Protein AF-A0AB37XNH1-F1 (afdb_monomer)

Solvent-accessible surface area (backbone atoms only — not comparable to full-atom values): 4909 Å² total; per-residue (Å²): 110,86,68,61,80,24,54,49,66,53,71,81,40,80,54,96,92,35,86,41,66,56,78,44,63,62,56,100,77,59,55,48,60,54,51,51,38,32,46,73,27,47,66,41,84,94,74,70,45,76,45,78,43,95,63,44,39,50,65,64,49,51,54,56,52,49,51,54,53,49,55,53,49,52,55,53,57,61,72,74,108

Radius of gyration: 17.19 Å; Cα contacts (8 Å, |Δi|>4): 70; chains: 1; bounding box: 43×30×45 Å

Foldseek 3Di:
DVQVVQKDKDDQDQDPNDGDIDIDRDDPVPCVVVVVCQAPFDQDPPPRDTDHHPCYNVVVVVVVVVVVVVVVVVVVVVVVD

pLDDT: mean 89.42, std 4.86, range [62.75, 95.38]

Secondary structure (DSSP, 8-state):
-TTGGGEEEPPPEEETTEEE--EEE--TT-THHHHHHHHH-EEPTTT-PEE--TTTTHHHHHHHHHHHHHHHHHHHHHTT-

Nearest PDB structures (foldseek):
  3zqp-assembly1_C  TM=2.792E-01  e=7.044E+00  Bacillus phage SF6
  4z4k-assembly1_B  TM=2.379E-01  e=9.918E+00  Aequorea victoria

Structure (mmCIF, N/CA/C/O backbone):
data_AF-A0AB37XNH1-F1
#
_entry.id   AF-A0AB37XNH1-F1
#
loop_
_atom_site.group_PDB
_atom_site.id
_atom_site.type_symbol
_atom_site.label_atom_id
_atom_site.label_alt_id
_atom_site.label_comp_id
_atom_site.label_asym_id
_atom_site.label_entity_id
_atom_site.label_seq_id
_atom_site.pdbx_PDB_ins_code
_atom_site.Cartn_x
_atom_site.Cartn_y
_atom_site.Cartn_z
_atom_site.occupancy
_atom_site.B_iso_or_equiv
_atom_site.auth_seq_id
_atom_site.auth_comp_id
_atom_site.auth_asym_id
_atom_site.auth_atom_id
_atom_site.pdbx_PDB_model_num
ATOM 1 N N . GLY A 1 1 ? -7.473 -7.735 -9.466 1.00 62.75 1 GLY A N 1
ATOM 2 C CA . GLY A 1 1 ? -6.282 -7.571 -10.334 1.00 62.75 1 GLY A CA 1
ATOM 3 C C . GLY A 1 1 ? -5.135 -8.404 -9.792 1.00 62.75 1 GLY A C 1
ATOM 4 O O . GLY A 1 1 ? -5.107 -8.617 -8.595 1.00 62.75 1 GLY A O 1
ATOM 5 N N . ALA A 1 2 ? -4.199 -8.875 -10.619 1.00 74.75 2 ALA A N 1
ATOM 6 C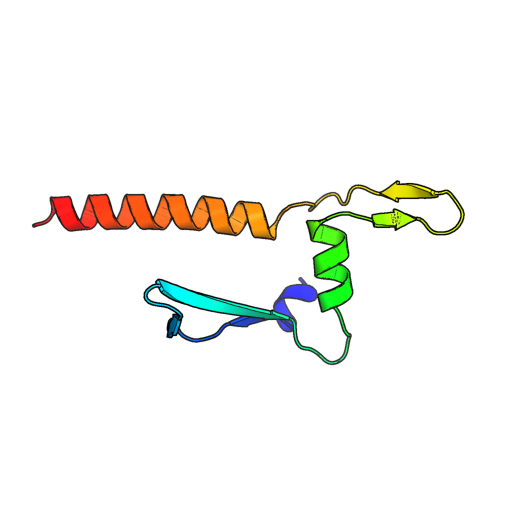 CA . ALA A 1 2 ? -3.235 -9.926 -10.246 1.00 74.75 2 ALA A CA 1
ATOM 7 C C . ALA A 1 2 ? -2.390 -9.674 -8.974 1.00 74.75 2 ALA A C 1
ATOM 9 O O . ALA A 1 2 ? -1.985 -10.636 -8.333 1.00 74.75 2 ALA A O 1
ATOM 10 N N . LEU A 1 3 ? -2.151 -8.410 -8.597 1.00 78.50 3 LEU A N 1
ATOM 11 C CA . LEU A 1 3 ? -1.435 -8.043 -7.367 1.00 78.50 3 LEU A CA 1
ATOM 12 C C . LEU A 1 3 ? -2.233 -8.335 -6.092 1.00 78.50 3 LEU A C 1
ATOM 14 O O . LEU A 1 3 ? -1.631 -8.655 -5.077 1.00 7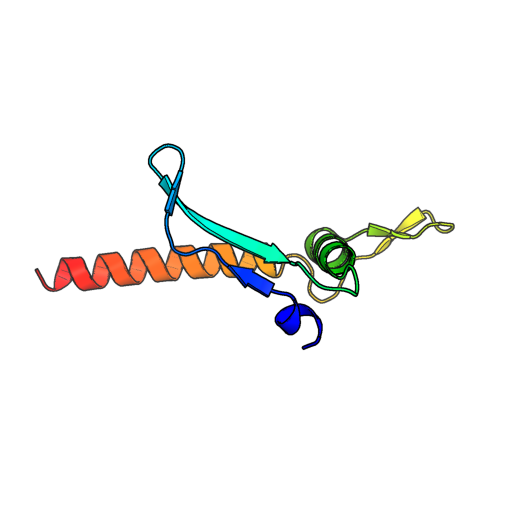8.50 3 LEU A O 1
ATOM 18 N N . ILE A 1 4 ? -3.568 -8.245 -6.139 1.00 82.75 4 ILE A N 1
ATOM 19 C CA . ILE A 1 4 ? -4.421 -8.421 -4.951 1.00 82.75 4 ILE A CA 1
ATOM 20 C C . ILE A 1 4 ? -4.381 -9.858 -4.427 1.00 82.75 4 ILE A C 1
ATOM 22 O O . ILE A 1 4 ? -4.546 -10.081 -3.237 1.00 82.75 4 ILE A O 1
ATOM 26 N N . ASN A 1 5 ? -4.094 -10.820 -5.308 1.00 86.00 5 ASN A N 1
ATOM 27 C CA . ASN A 1 5 ? -4.043 -12.241 -4.975 1.00 86.00 5 ASN A CA 1
ATOM 28 C C . ASN A 1 5 ? -2.792 -12.619 -4.163 1.00 86.00 5 ASN A C 1
ATOM 30 O O . ASN A 1 5 ? -2.707 -13.739 -3.678 1.00 86.00 5 ASN A O 1
ATOM 34 N N . GLU A 1 6 ? -1.811 -11.718 -4.054 1.00 87.81 6 GLU A N 1
ATOM 35 C CA . GLU A 1 6 ? -0.582 -11.916 -3.271 1.00 87.81 6 GLU A CA 1
ATOM 36 C C . GLU A 1 6 ? -0.524 -10.983 -2.056 1.00 87.81 6 GLU A C 1
ATOM 38 O O . GLU A 1 6 ? 0.503 -10.916 -1.385 1.00 87.81 6 GLU A O 1
ATOM 43 N N . VAL A 1 7 ? -1.607 -10.246 -1.780 1.00 90.06 7 VAL A N 1
ATOM 44 C CA . VAL A 1 7 ? -1.712 -9.375 -0.607 1.00 90.06 7 VAL A CA 1
ATOM 45 C C . VAL A 1 7 ? -2.232 -10.176 0.571 1.00 90.06 7 VAL A C 1
ATOM 47 O O . VAL A 1 7 ? -3.301 -10.781 0.500 1.00 90.06 7 VAL A O 1
ATOM 50 N N . SER A 1 8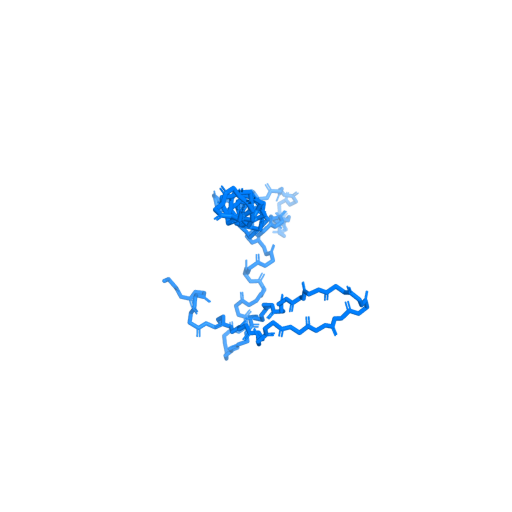 ? -1.527 -10.092 1.688 1.00 90.31 8 SER A N 1
ATOM 51 C CA . SER A 1 8 ? -2.051 -10.456 3.000 1.00 90.31 8 SER A CA 1
ATOM 52 C C . SER A 1 8 ? -1.810 -9.318 3.988 1.00 90.31 8 SER A C 1
ATOM 54 O O . SER A 1 8 ? -0.999 -8.423 3.752 1.00 90.31 8 SER A O 1
ATOM 56 N N . PHE A 1 9 ? -2.548 -9.312 5.093 1.00 91.06 9 PHE A N 1
ATOM 57 C CA . PHE A 1 9 ? -2.381 -8.323 6.150 1.00 91.06 9 PHE A CA 1
ATOM 58 C C . PHE A 1 9 ? -2.458 -8.990 7.519 1.00 91.06 9 PHE A C 1
ATOM 60 O O . PHE A 1 9 ? -3.163 -9.987 7.698 1.00 91.06 9 PHE A O 1
ATOM 67 N N . SER A 1 10 ? -1.710 -8.452 8.480 1.00 92.50 10 SER A N 1
ATOM 68 C CA . SER A 1 10 ? -1.770 -8.900 9.867 1.00 92.50 10 SER A CA 1
ATOM 69 C C . SER A 1 10 ? -3.120 -8.539 10.488 1.00 92.50 10 SER A C 1
ATOM 71 O O . SER A 1 10 ? -3.825 -7.629 10.039 1.00 92.50 10 SER A O 1
ATOM 73 N N . LYS A 1 11 ? -3.467 -9.197 11.595 1.00 93.44 11 LYS A N 1
ATOM 74 C CA . LYS A 1 11 ? -4.464 -8.611 12.495 1.00 93.44 11 LYS A CA 1
ATOM 75 C C . LYS A 1 11 ? -3.909 -7.285 13.042 1.00 93.44 11 LYS A C 1
ATOM 77 O O . LYS A 1 11 ? -2.691 -7.095 13.057 1.00 93.44 11 LYS A O 1
ATOM 82 N N . PRO A 1 12 ? -4.768 -6.355 13.488 1.00 91.56 12 PRO A N 1
ATOM 83 C CA . PRO A 1 12 ? -4.278 -5.161 14.152 1.00 91.56 12 PRO A CA 1
ATOM 84 C C . PRO A 1 12 ? -3.529 -5.551 15.434 1.00 91.56 12 PRO A C 1
ATOM 86 O O . PRO A 1 12 ? -4.049 -6.295 16.271 1.00 91.56 12 PRO A O 1
ATOM 89 N N . GLU A 1 13 ? -2.320 -5.028 15.588 1.00 94.81 13 GLU A N 1
ATOM 90 C CA . GLU A 1 13 ? -1.355 -5.367 16.638 1.00 94.81 13 GLU A CA 1
ATOM 91 C C . GLU A 1 13 ? -0.821 -4.096 17.301 1.00 94.81 13 GLU A C 1
ATOM 93 O O . GLU A 1 13 ? -0.984 -2.994 16.780 1.00 94.81 13 GLU A O 1
ATOM 98 N N . TRP A 1 14 ? -0.238 -4.218 18.491 1.00 94.19 14 TRP A N 1
ATOM 99 C CA . TRP A 1 14 ? 0.430 -3.100 19.156 1.00 94.19 14 TRP A CA 1
ATOM 100 C C . TRP A 1 14 ? 1.930 -3.193 18.899 1.00 94.19 14 TRP A C 1
ATOM 102 O O . TRP A 1 14 ? 2.575 -4.130 19.353 1.00 94.19 14 TRP A O 1
ATOM 112 N N . ILE A 1 15 ? 2.479 -2.216 18.177 1.00 94.44 15 ILE A N 1
ATOM 113 C CA . ILE A 1 15 ? 3.910 -2.125 17.866 1.00 94.44 15 ILE A CA 1
ATOM 114 C C . ILE A 1 15 ? 4.387 -0.756 18.343 1.00 94.44 15 ILE A C 1
ATOM 116 O O . ILE A 1 15 ? 3.871 0.268 17.895 1.00 94.44 15 ILE A O 1
ATOM 120 N N . ASN A 1 16 ? 5.337 -0.724 19.282 1.00 94.38 16 ASN A N 1
ATOM 121 C CA . ASN A 1 16 ? 5.883 0.510 19.869 1.00 94.38 16 ASN A CA 1
ATOM 122 C C . ASN A 1 16 ? 4.794 1.488 20.359 1.00 94.38 16 ASN A C 1
ATOM 124 O O . ASN A 1 16 ? 4.828 2.681 20.057 1.00 94.38 16 ASN A O 1
ATOM 128 N N . GLY A 1 17 ? 3.774 0.966 21.050 1.00 92.81 17 GLY A N 1
ATOM 129 C CA . GLY A 1 17 ? 2.654 1.761 21.574 1.00 92.81 17 GLY A CA 1
ATOM 130 C C . GLY A 1 17 ? 1.666 2.267 20.516 1.00 92.81 17 GLY A C 1
ATOM 131 O O . GLY A 1 17 ? 0.760 3.028 20.844 1.00 92.81 17 GLY A O 1
ATOM 132 N N . LYS A 1 18 ? 1.800 1.852 19.249 1.00 89.56 18 LYS A N 1
ATOM 133 C CA . LYS A 1 18 ? 0.899 2.239 18.155 1.00 89.56 18 LYS A CA 1
ATOM 134 C C . LYS A 1 18 ? 0.126 1.033 17.638 1.00 89.56 18 LYS A C 1
ATOM 136 O O . LYS A 1 18 ? 0.707 -0.014 17.342 1.00 89.56 18 LYS A O 1
ATOM 141 N N . ARG A 1 19 ? -1.190 1.197 17.476 1.00 87.69 19 ARG A N 1
ATOM 142 C CA . ARG A 1 19 ? -2.036 0.199 16.815 1.00 87.69 19 ARG A CA 1
ATOM 143 C C . ARG A 1 19 ? -1.666 0.143 15.331 1.00 87.69 19 ARG A C 1
ATOM 145 O O . ARG A 1 19 ? -1.850 1.122 14.614 1.00 87.69 19 ARG A O 1
ATOM 152 N N . THR A 1 20 ? -1.125 -0.986 14.893 1.00 89.25 20 THR A N 1
ATOM 153 C CA . THR A 1 20 ? -0.489 -1.167 13.585 1.00 89.25 20 THR A CA 1
ATOM 154 C C . THR A 1 20 ? -1.088 -2.369 12.861 1.00 89.25 20 THR A C 1
ATOM 156 O O . THR A 1 20 ? -1.398 -3.381 13.482 1.00 89.25 20 THR A O 1
ATOM 159 N N . ILE A 1 21 ? -1.259 -2.255 11.543 1.00 89.94 21 ILE A N 1
ATOM 160 C CA . ILE A 1 21 ? -1.563 -3.371 10.640 1.00 89.94 21 ILE A CA 1
ATOM 161 C C . ILE A 1 21 ? -0.416 -3.441 9.639 1.00 89.94 21 ILE A C 1
ATOM 163 O O . ILE A 1 21 ? -0.106 -2.437 8.993 1.00 89.94 21 ILE A O 1
ATOM 167 N N . THR A 1 22 ? 0.192 -4.612 9.495 1.00 89.94 22 THR A N 1
ATOM 168 C CA . THR A 1 22 ? 1.271 -4.832 8.531 1.00 89.94 22 THR A CA 1
ATOM 169 C C . THR A 1 22 ? 0.692 -5.446 7.266 1.00 89.94 22 THR A C 1
ATOM 171 O O . THR A 1 22 ? 0.025 -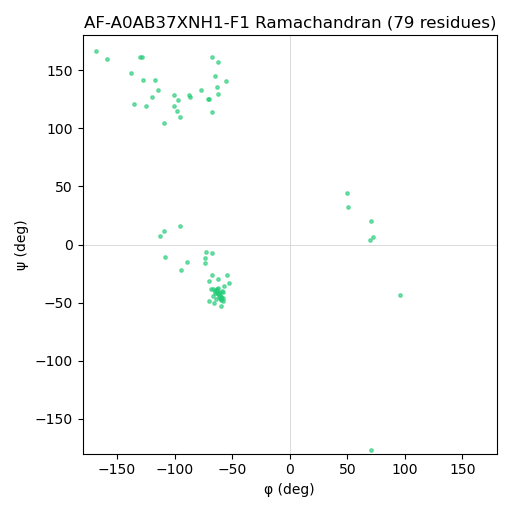6.476 7.323 1.00 89.94 22 THR A O 1
ATOM 174 N N . VAL A 1 23 ? 0.933 -4.811 6.119 1.00 88.12 23 VAL A N 1
ATOM 175 C CA . VAL A 1 23 ? 0.518 -5.322 4.806 1.00 88.12 23 VAL A CA 1
ATOM 176 C C . VAL A 1 23 ? 1.715 -5.978 4.131 1.00 88.12 23 VAL A C 1
ATOM 178 O O . VAL A 1 23 ? 2.779 -5.371 4.010 1.00 88.12 23 VAL A O 1
ATOM 181 N N . HIS A 1 24 ? 1.532 -7.211 3.675 1.00 87.75 24 HIS A N 1
ATOM 182 C CA . HIS A 1 24 ? 2.552 -8.007 3.011 1.00 87.75 24 HIS A CA 1
ATOM 183 C C . HIS A 1 24 ? 2.134 -8.318 1.577 1.00 87.75 24 HIS A C 1
ATOM 185 O O . HIS A 1 24 ? 0.980 -8.646 1.309 1.00 87.75 24 HIS A O 1
ATOM 191 N N . TRP A 1 25 ? 3.106 -8.289 0.666 1.00 88.44 25 TRP A N 1
ATOM 192 C CA . TRP A 1 25 ? 2.975 -8.882 -0.661 1.00 88.44 25 TRP A CA 1
ATOM 193 C C . TRP A 1 25 ? 3.855 -10.124 -0.728 1.00 88.44 25 TRP A C 1
ATOM 195 O O . TRP A 1 25 ? 5.078 -10.010 -0.809 1.00 88.44 25 TRP A O 1
ATOM 205 N N . ARG A 1 26 ? 3.245 -11.309 -0.670 1.00 84.50 26 ARG A N 1
ATOM 206 C CA . ARG A 1 26 ? 3.953 -12.592 -0.704 1.00 84.50 26 ARG A CA 1
ATOM 207 C C . ARG A 1 26 ? 3.240 -13.550 -1.650 1.00 84.50 26 ARG A C 1
ATOM 209 O O . ARG A 1 26 ? 2.083 -13.897 -1.443 1.00 84.50 26 ARG A O 1
ATOM 216 N N . GLY A 1 27 ? 3.957 -14.012 -2.666 1.00 84.5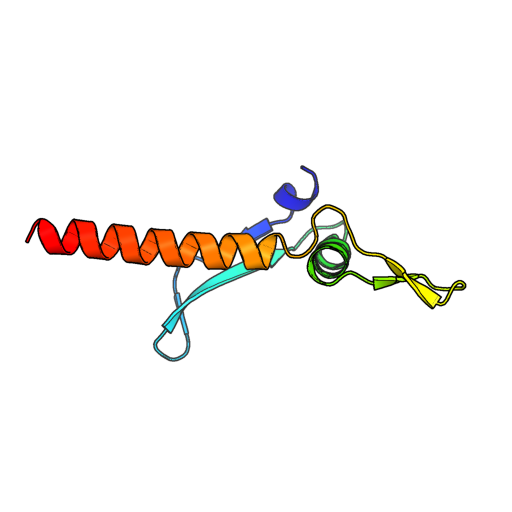0 27 GLY A N 1
ATOM 217 C CA . GLY A 1 27 ? 3.454 -14.980 -3.632 1.00 84.50 27 GLY A CA 1
ATOM 218 C C . GLY A 1 27 ? 4.570 -15.531 -4.509 1.00 84.50 27 GLY A C 1
ATOM 219 O O . GLY A 1 27 ? 5.670 -14.987 -4.538 1.00 84.50 27 GLY A O 1
ATOM 220 N N . SER A 1 28 ? 4.283 -16.610 -5.236 1.00 86.56 28 SER A N 1
ATOM 221 C CA . SER A 1 28 ? 5.264 -17.336 -6.059 1.00 86.56 28 SER A CA 1
ATOM 222 C C . SER A 1 28 ? 5.781 -16.559 -7.274 1.00 86.56 28 SER A C 1
ATOM 224 O O . SER A 1 28 ? 6.675 -17.032 -7.967 1.00 86.56 28 SER A O 1
ATOM 226 N N . LYS A 1 29 ? 5.211 -15.384 -7.563 1.00 88.38 29 LYS A N 1
ATOM 227 C CA . LYS A 1 29 ? 5.538 -14.576 -8.745 1.00 88.38 29 LYS A CA 1
ATOM 228 C C . LYS A 1 29 ? 6.305 -13.299 -8.407 1.00 88.38 29 LYS A C 1
ATOM 230 O O . LYS A 1 29 ? 6.421 -12.434 -9.273 1.00 88.38 29 LYS A O 1
ATOM 235 N N . ASP A 1 30 ? 6.791 -13.159 -7.171 1.00 85.56 30 ASP A N 1
ATOM 236 C CA . ASP A 1 30 ? 7.609 -12.026 -6.717 1.00 85.56 30 ASP A CA 1
ATOM 237 C C . ASP A 1 30 ? 7.017 -10.642 -7.039 1.00 85.56 30 ASP A C 1
ATOM 239 O O . ASP A 1 30 ? 7.739 -9.665 -7.279 1.00 85.56 30 ASP A O 1
ATOM 243 N N . ARG A 1 31 ? 5.685 -10.508 -7.059 1.00 88.81 31 ARG A N 1
ATOM 244 C CA . ARG A 1 31 ? 5.066 -9.272 -7.555 1.00 88.81 31 ARG A CA 1
ATOM 245 C C . ARG A 1 31 ? 5.212 -8.091 -6.601 1.00 88.81 31 ARG A C 1
ATOM 247 O O . ARG A 1 31 ? 4.918 -6.966 -7.000 1.00 88.81 31 ARG A O 1
ATOM 254 N N . TYR A 1 32 ? 5.741 -8.301 -5.395 1.00 86.50 32 TYR A N 1
ATOM 255 C CA . TYR A 1 32 ? 6.167 -7.223 -4.499 1.00 86.50 32 TYR A CA 1
ATOM 256 C C . TYR A 1 32 ? 7.132 -6.244 -5.198 1.00 86.50 32 TYR A C 1
ATOM 258 O O . TYR A 1 32 ? 7.061 -5.036 -4.971 1.00 86.50 32 TYR A O 1
ATOM 266 N N . LYS A 1 33 ? 7.966 -6.736 -6.130 1.00 88.31 33 LYS A N 1
ATOM 267 C CA . LYS A 1 33 ? 8.860 -5.902 -6.954 1.00 88.31 33 LYS A CA 1
ATOM 268 C C . LYS A 1 33 ? 8.059 -4.906 -7.797 1.00 88.31 33 LYS A C 1
ATOM 270 O O . LYS A 1 33 ? 8.399 -3.730 -7.861 1.00 88.31 33 LYS A O 1
ATOM 275 N N . ILE A 1 34 ? 6.951 -5.355 -8.389 1.00 88.81 34 ILE A N 1
ATOM 276 C CA . ILE A 1 34 ? 6.062 -4.514 -9.201 1.00 88.81 34 ILE A CA 1
ATOM 277 C C . ILE A 1 34 ? 5.376 -3.457 -8.332 1.00 88.81 34 ILE A C 1
ATOM 279 O O . ILE A 1 34 ? 5.243 -2.318 -8.768 1.00 88.81 34 ILE A O 1
ATOM 283 N N . VAL A 1 35 ? 4.973 -3.801 -7.105 1.00 87.88 35 VAL A N 1
ATOM 284 C CA . VAL A 1 35 ? 4.342 -2.846 -6.177 1.00 87.88 35 VAL A CA 1
ATOM 285 C C . VAL A 1 35 ? 5.278 -1.677 -5.882 1.00 87.88 35 VAL A C 1
ATOM 287 O O . VAL A 1 35 ? 4.849 -0.532 -5.990 1.00 87.88 35 VAL A O 1
ATOM 290 N N . HIS A 1 36 ? 6.558 -1.943 -5.608 1.00 86.62 36 HIS A N 1
ATOM 291 C CA . HIS A 1 36 ? 7.551 -0.881 -5.423 1.00 86.62 36 HIS A CA 1
ATOM 292 C C . HIS A 1 36 ? 7.708 -0.007 -6.670 1.00 86.62 36 HIS A C 1
ATOM 294 O O . HIS A 1 36 ? 7.680 1.218 -6.565 1.00 86.62 36 HIS A O 1
ATOM 300 N N . LEU A 1 37 ? 7.820 -0.618 -7.854 1.00 91.12 37 LEU A N 1
ATOM 301 C CA . LEU A 1 37 ? 7.942 0.134 -9.107 1.00 91.12 37 LEU A CA 1
ATOM 302 C C . LEU A 1 37 ? 6.707 0.990 -9.384 1.00 91.12 37 LEU A C 1
ATOM 304 O O . LEU A 1 37 ? 6.848 2.093 -9.902 1.00 91.12 37 LEU A O 1
ATOM 308 N N . ILE A 1 38 ? 5.510 0.495 -9.059 1.00 90.19 38 ILE A N 1
ATOM 309 C CA . ILE A 1 38 ? 4.273 1.267 -9.168 1.00 90.19 38 ILE A CA 1
ATOM 310 C C . ILE A 1 38 ? 4.313 2.426 -8.179 1.00 90.19 38 ILE A C 1
ATOM 312 O O . ILE A 1 38 ? 4.083 3.555 -8.590 1.00 90.19 38 ILE A O 1
ATOM 316 N N . GLU A 1 39 ? 4.616 2.175 -6.908 1.00 90.62 39 GLU A N 1
ATOM 317 C CA . GLU A 1 39 ? 4.506 3.182 -5.853 1.00 90.62 39 GLU A CA 1
ATOM 318 C C . GLU A 1 39 ? 5.481 4.348 -6.045 1.00 90.62 39 GLU A C 1
ATOM 320 O O . GLU A 1 39 ? 5.078 5.504 -5.900 1.00 90.62 39 GLU A O 1
ATOM 325 N N . TYR A 1 40 ? 6.721 4.055 -6.439 1.00 92.38 40 TYR A N 1
ATOM 326 C CA . TYR A 1 40 ? 7.805 5.041 -6.497 1.00 92.38 40 TYR A CA 1
ATOM 327 C C . TYR A 1 40 ? 8.216 5.439 -7.919 1.00 92.38 40 TYR A C 1
ATOM 329 O O . TYR A 1 40 ? 8.934 6.421 -8.101 1.00 92.38 40 TYR A O 1
ATOM 337 N N . GLY A 1 41 ? 7.742 4.723 -8.938 1.00 92.62 41 GLY A N 1
ATOM 338 C CA . GLY A 1 41 ? 8.316 4.811 -10.276 1.00 92.62 41 GLY A CA 1
ATOM 339 C C . GLY A 1 41 ? 9.700 4.170 -10.344 1.00 92.62 41 GLY A C 1
ATOM 340 O O . GLY A 1 41 ? 10.176 3.559 -9.387 1.00 92.62 41 GLY A O 1
ATOM 341 N N . HIS A 1 42 ? 10.335 4.257 -11.509 1.00 93.00 42 HIS A N 1
ATOM 342 C CA . HIS A 1 42 ? 11.683 3.723 -11.701 1.00 93.00 42 HIS A CA 1
ATOM 343 C C . HIS A 1 42 ? 12.395 4.371 -12.878 1.00 93.00 42 HIS A C 1
ATOM 345 O O . HIS A 1 42 ? 11.766 4.904 -13.788 1.00 93.00 42 HIS A O 1
ATOM 351 N N . VAL A 1 43 ? 13.721 4.282 -12.880 1.00 94.44 43 VAL A N 1
ATOM 352 C CA . VAL A 1 43 ? 14.544 4.663 -14.027 1.00 94.44 43 VAL A CA 1
ATOM 353 C C . VAL A 1 43 ? 14.654 3.473 -14.973 1.00 94.44 43 VAL A C 1
ATOM 355 O O . VAL A 1 43 ? 15.024 2.371 -14.563 1.00 94.44 43 VAL A O 1
ATOM 358 N N . GLN A 1 44 ? 14.321 3.682 -16.243 1.00 92.38 44 GLN A N 1
ATOM 359 C CA . GLN A 1 44 ? 14.470 2.663 -17.269 1.00 92.38 44 GLN A CA 1
ATOM 360 C C . GLN A 1 44 ? 15.956 2.434 -17.563 1.00 92.38 44 GLN A C 1
ATOM 362 O O . GLN A 1 44 ? 16.697 3.354 -17.922 1.00 92.38 44 GLN A O 1
ATOM 367 N N . LYS A 1 45 ? 16.388 1.176 -17.446 1.00 90.88 45 LYS A N 1
ATOM 368 C CA . LYS A 1 45 ? 17.748 0.772 -17.809 1.00 90.88 45 LYS A CA 1
ATOM 369 C C . LYS A 1 45 ? 17.979 0.999 -19.309 1.00 90.88 45 LYS A C 1
ATOM 371 O O . LYS A 1 45 ? 17.130 0.653 -20.124 1.00 90.88 45 LYS A O 1
ATOM 376 N N . GLY A 1 46 ? 19.129 1.568 -19.660 1.00 93.12 46 GLY A N 1
ATOM 377 C CA . GLY A 1 46 ? 19.540 1.838 -21.043 1.00 93.12 46 GLY A CA 1
ATOM 378 C C . GLY A 1 46 ? 19.225 3.257 -21.515 1.00 93.12 46 GLY A C 1
ATOM 379 O O . GLY A 1 46 ? 20.091 3.900 -22.091 1.00 93.12 46 GLY A O 1
ATOM 380 N N . THR A 1 47 ? 18.033 3.781 -21.220 1.00 94.50 47 THR A N 1
ATOM 381 C CA . THR A 1 47 ? 17.656 5.155 -21.606 1.00 94.50 47 THR A CA 1
ATOM 382 C C . THR A 1 47 ? 17.918 6.180 -20.503 1.00 94.50 47 THR A C 1
ATOM 384 O O . THR A 1 47 ? 17.989 7.370 -20.786 1.00 94.50 47 THR A O 1
ATOM 387 N N . GLY A 1 48 ? 18.008 5.747 -19.238 1.00 93.81 48 GLY A N 1
ATOM 388 C CA . GLY A 1 48 ? 18.136 6.647 -18.085 1.00 93.81 48 GLY A CA 1
ATOM 389 C C . GLY A 1 48 ? 16.868 7.460 -17.794 1.00 93.81 48 GLY A C 1
ATOM 390 O O . GLY A 1 48 ? 16.855 8.292 -16.888 1.00 93.81 48 GLY A O 1
ATOM 391 N N . LYS A 1 49 ? 15.776 7.222 -18.530 1.00 95.38 49 LYS A N 1
ATOM 392 C CA . LYS A 1 49 ? 14.529 7.972 -18.389 1.00 95.38 49 LYS A CA 1
ATOM 393 C C . LYS A 1 49 ? 13.753 7.505 -17.162 1.00 95.38 49 LYS A C 1
ATOM 395 O O . LYS A 1 49 ? 13.518 6.310 -16.985 1.00 95.38 49 LYS A O 1
ATOM 400 N N . PHE A 1 50 ? 13.279 8.448 -16.352 1.00 94.50 50 PHE A N 1
ATOM 401 C CA . PHE A 1 50 ? 12.328 8.143 -15.288 1.00 94.50 50 PHE A CA 1
ATOM 402 C C . PHE A 1 50 ? 10.953 7.792 -15.874 1.00 94.50 50 PHE A C 1
ATOM 404 O O . PHE A 1 50 ? 10.361 8.559 -16.638 1.00 94.50 50 PHE A O 1
ATOM 411 N N . ILE A 1 51 ? 10.436 6.628 -15.496 1.00 93.88 51 ILE A N 1
ATOM 412 C CA . ILE A 1 51 ? 9.111 6.139 -15.852 1.00 93.88 51 ILE A CA 1
ATOM 413 C C . ILE A 1 51 ? 8.183 6.371 -14.669 1.00 93.88 51 ILE A C 1
ATOM 415 O O . ILE A 1 51 ? 8.377 5.812 -13.589 1.00 93.88 51 ILE A O 1
ATOM 419 N N . LYS A 1 52 ? 7.142 7.173 -14.910 1.00 93.31 52 LYS A N 1
ATOM 420 C CA . LYS A 1 52 ? 6.051 7.431 -13.970 1.00 93.31 52 L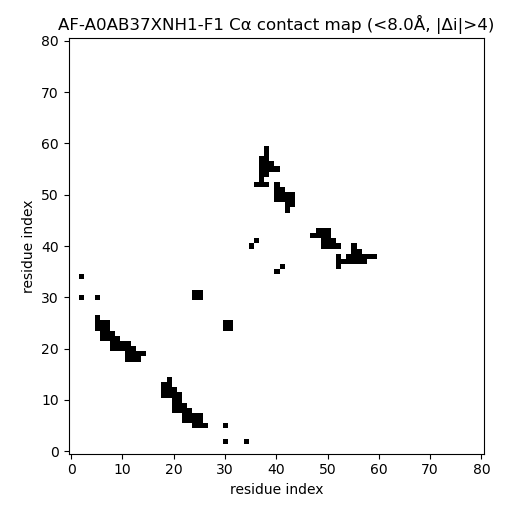YS A CA 1
ATOM 421 C C . LYS A 1 52 ? 4.871 6.490 -14.263 1.00 93.31 52 LYS A C 1
ATOM 423 O O . LYS A 1 52 ? 4.200 6.673 -15.280 1.00 93.31 52 LYS A O 1
ATOM 428 N N . PRO A 1 53 ? 4.582 5.499 -13.404 1.00 91.31 53 PRO A N 1
ATOM 429 C CA . PRO A 1 53 ? 3.444 4.604 -13.582 1.00 91.31 53 PRO A CA 1
ATOM 430 C C . PRO A 1 53 ? 2.111 5.350 -13.480 1.00 91.31 53 PRO A C 1
ATOM 432 O O . PRO A 1 53 ? 1.942 6.233 -12.639 1.00 91.31 53 PRO A O 1
ATOM 435 N N . LYS A 1 54 ? 1.110 4.929 -14.262 1.00 88.38 54 LYS A N 1
ATOM 436 C CA . LYS A 1 54 ? -0.248 5.509 -14.210 1.00 88.38 54 LYS A CA 1
ATOM 437 C C . LYS A 1 54 ? -0.875 5.422 -12.811 1.00 88.38 54 LYS A C 1
ATOM 439 O O . LYS A 1 54 ? -1.582 6.329 -12.393 1.00 88.38 54 LYS A O 1
ATOM 444 N N . ALA A 1 55 ? -0.596 4.339 -12.087 1.00 84.88 55 ALA A N 1
ATOM 445 C CA . ALA A 1 55 ? -1.122 4.081 -10.747 1.00 84.88 55 ALA A CA 1
ATOM 446 C C . ALA A 1 55 ? -0.177 4.526 -9.612 1.00 84.88 55 ALA A C 1
ATOM 448 O O . ALA A 1 55 ? -0.370 4.107 -8.472 1.00 84.88 55 ALA A O 1
ATOM 449 N N . MET A 1 56 ? 0.828 5.361 -9.901 1.00 92.00 56 MET A N 1
ATOM 450 C CA . MET A 1 56 ? 1.846 5.752 -8.922 1.00 92.00 56 MET A CA 1
ATOM 451 C C . MET A 1 56 ? 1.259 6.363 -7.655 1.00 92.00 56 MET A C 1
ATOM 453 O O . MET A 1 56 ? 0.289 7.118 -7.735 1.00 92.00 56 MET A O 1
ATOM 457 N N . GLY A 1 57 ? 1.831 6.036 -6.494 1.00 91.06 57 GLY A N 1
ATOM 458 C CA . GLY A 1 57 ? 1.378 6.526 -5.189 1.00 91.06 57 GLY A CA 1
ATOM 459 C C . GLY A 1 57 ? 0.038 5.948 -4.717 1.00 91.06 57 GLY A C 1
ATOM 460 O O . GLY A 1 57 ? 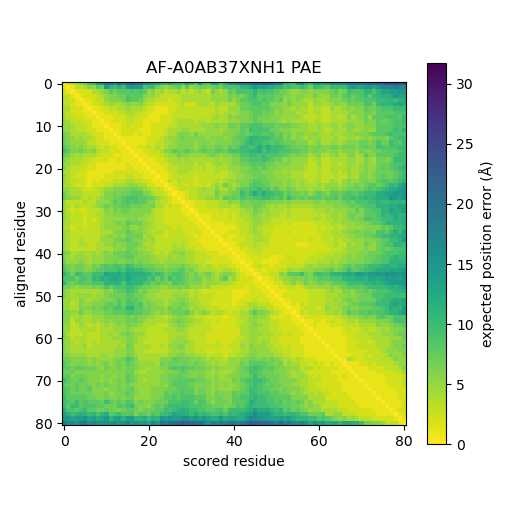-0.668 6.592 -3.938 1.00 91.06 57 GLY A O 1
ATOM 461 N N . GLY A 1 58 ? -0.391 4.808 -5.262 1.00 90.44 58 GLY A N 1
ATOM 462 C CA . GLY A 1 58 ? -1.687 4.205 -4.950 1.00 90.44 58 GLY A CA 1
ATOM 463 C C . GLY A 1 58 ? -1.805 3.782 -3.488 1.00 90.44 58 GLY A C 1
ATOM 464 O O . GLY A 1 58 ? -2.834 4.053 -2.863 1.00 90.44 58 GLY A O 1
ATOM 465 N N . VAL A 1 59 ? -0.747 3.187 -2.931 1.00 87.38 59 VAL A N 1
ATOM 466 C CA . VAL A 1 59 ? -0.735 2.727 -1.536 1.00 87.38 59 VAL A CA 1
ATOM 467 C C . VAL A 1 59 ? -0.724 3.924 -0.593 1.00 87.38 59 VAL A C 1
ATOM 469 O O . VAL A 1 59 ? -1.580 4.009 0.289 1.00 87.38 59 VAL A O 1
ATOM 472 N N . ASN A 1 60 ? 0.155 4.905 -0.821 1.00 88.94 60 ASN A N 1
ATOM 473 C CA . ASN A 1 60 ? 0.186 6.119 -0.003 1.00 88.94 60 ASN A CA 1
ATOM 474 C C . ASN A 1 60 ? -1.146 6.883 -0.024 1.00 88.94 60 ASN A C 1
ATOM 476 O O . ASN A 1 60 ? -1.607 7.356 1.019 1.00 88.94 60 ASN A O 1
ATOM 480 N N . ARG A 1 61 ? -1.811 6.977 -1.185 1.00 90.69 61 ARG A N 1
ATOM 481 C CA . ARG A 1 61 ? -3.153 7.579 -1.264 1.00 90.69 61 ARG A CA 1
ATOM 482 C C . ARG A 1 61 ? -4.174 6.816 -0.426 1.00 90.69 61 ARG A C 1
ATOM 484 O O . ARG A 1 61 ? -4.933 7.455 0.300 1.00 90.69 61 ARG A O 1
ATOM 491 N N . ALA A 1 62 ? -4.185 5.487 -0.506 1.00 87.94 62 ALA A N 1
ATOM 492 C CA . ALA A 1 62 ? -5.103 4.660 0.272 1.00 87.94 62 ALA A CA 1
ATOM 493 C C . ALA A 1 62 ? -4.881 4.829 1.785 1.00 87.94 62 ALA A C 1
ATOM 495 O O . ALA A 1 62 ? -5.849 4.999 2.525 1.00 87.94 62 ALA A O 1
ATOM 496 N N . ILE A 1 63 ? -3.622 4.879 2.240 1.00 87.62 63 ILE A N 1
ATOM 497 C CA . ILE A 1 63 ? -3.281 5.128 3.651 1.00 87.62 63 ILE A CA 1
ATOM 498 C C . ILE A 1 63 ? -3.831 6.485 4.109 1.00 87.62 63 ILE A C 1
ATOM 500 O O . ILE A 1 63 ? -4.507 6.564 5.136 1.00 87.62 63 ILE A O 1
ATOM 504 N N . ARG A 1 64 ? -3.609 7.550 3.328 1.00 88.06 64 ARG A N 1
ATOM 505 C CA . ARG A 1 64 ? -4.105 8.897 3.654 1.00 88.06 64 ARG A CA 1
ATOM 506 C C . ARG A 1 64 ? -5.636 8.957 3.708 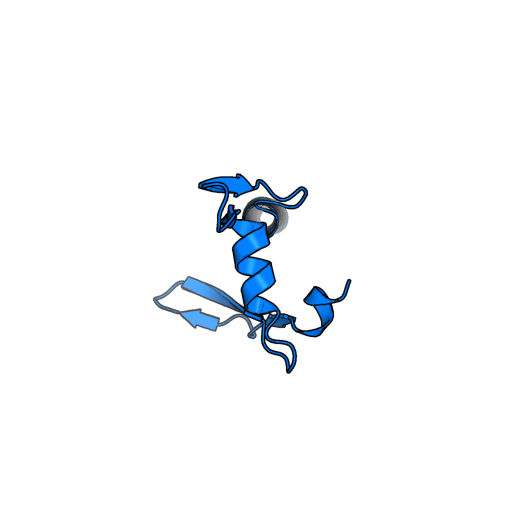1.00 88.06 64 ARG A C 1
ATOM 508 O O . ARG A 1 64 ? -6.200 9.562 4.615 1.00 88.06 64 ARG A O 1
ATOM 515 N N . GLN A 1 65 ? -6.318 8.319 2.757 1.00 88.19 65 GLN A N 1
ATOM 516 C CA . GLN A 1 65 ? -7.783 8.237 2.759 1.00 88.19 65 GLN A CA 1
ATOM 517 C C . GLN A 1 65 ? -8.307 7.438 3.962 1.00 88.19 65 GLN A C 1
ATOM 519 O O . GLN A 1 65 ? -9.284 7.845 4.593 1.00 88.19 65 GLN A O 1
ATOM 524 N N . GLY A 1 66 ? -7.630 6.345 4.326 1.00 86.88 66 GLY A N 1
ATOM 525 C CA . GLY A 1 66 ? -7.951 5.547 5.508 1.00 86.88 66 GLY A CA 1
ATOM 526 C C . GLY A 1 66 ? -7.836 6.337 6.815 1.00 86.88 66 GLY A C 1
ATOM 527 O O . GLY A 1 66 ? -8.722 6.238 7.662 1.00 86.88 66 GLY A O 1
ATOM 528 N N . GLN A 1 67 ? -6.808 7.181 6.958 1.00 86.88 67 GLN A N 1
ATOM 529 C CA . GLN A 1 67 ? -6.652 8.066 8.121 1.00 86.88 67 GLN A CA 1
ATOM 530 C C . GLN A 1 67 ? -7.832 9.031 8.267 1.00 86.88 67 GLN A C 1
ATOM 532 O O . GLN A 1 67 ? -8.407 9.138 9.350 1.00 86.88 67 GLN A O 1
ATOM 537 N N . ASN A 1 68 ? -8.241 9.686 7.177 1.00 88.69 68 ASN A N 1
ATOM 538 C CA . ASN A 1 68 ? -9.403 10.577 7.198 1.00 88.69 68 ASN A CA 1
ATOM 539 C C . ASN A 1 68 ? -10.659 9.826 7.653 1.00 88.69 68 ASN A C 1
ATOM 541 O O . ASN A 1 68 ? -11.364 10.284 8.552 1.00 88.69 68 ASN A O 1
ATOM 545 N N . LYS A 1 69 ? -10.888 8.627 7.101 1.00 90.31 69 LYS A N 1
ATOM 546 C CA . LYS A 1 69 ? -12.050 7.806 7.452 1.00 90.31 69 LYS A CA 1
ATOM 547 C C . LYS A 1 69 ? -12.048 7.364 8.916 1.00 90.31 69 LYS A C 1
ATOM 549 O O . LYS A 1 69 ? -13.108 7.330 9.549 1.00 90.31 69 LYS A O 1
ATOM 554 N N . TYR A 1 70 ? -10.875 7.034 9.454 1.00 85.44 70 TYR A N 1
ATOM 555 C CA . TYR A 1 70 ? -10.697 6.717 10.868 1.00 85.44 70 TYR A CA 1
ATOM 556 C C . TYR A 1 70 ? -11.102 7.902 11.752 1.00 85.44 70 TYR A C 1
ATOM 558 O O . TYR A 1 70 ? -11.962 7.749 12.619 1.00 85.44 70 TYR A O 1
ATOM 566 N N . PHE A 1 71 ? -10.558 9.096 11.493 1.00 87.62 71 PHE A N 1
ATOM 567 C CA . PHE A 1 71 ? -10.879 10.290 12.280 1.00 87.62 71 PHE A CA 1
ATOM 568 C C . PHE A 1 71 ? -12.350 10.699 12.167 1.00 87.62 71 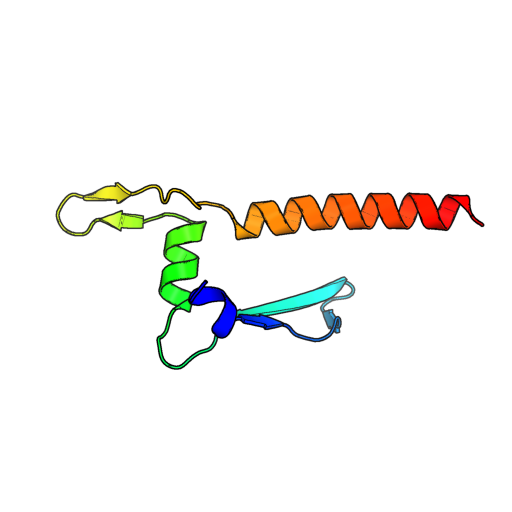PHE A C 1
ATOM 570 O O . PHE A 1 71 ? -12.952 11.083 13.168 1.00 87.62 71 PHE A O 1
ATOM 577 N N . GLU A 1 72 ? -12.952 10.601 10.981 1.00 92.56 72 GLU A N 1
ATOM 578 C CA . GLU A 1 72 ? -14.390 10.832 10.793 1.00 92.56 72 GLU A CA 1
ATOM 579 C C . GLU A 1 72 ? -15.239 9.871 11.628 1.00 92.56 72 GLU A C 1
ATOM 581 O O . GLU A 1 72 ? -16.195 10.289 12.281 1.00 92.56 72 GLU A O 1
ATOM 586 N N . THR A 1 73 ? -14.878 8.587 11.621 1.00 92.31 73 THR A N 1
ATOM 587 C CA . THR A 1 73 ? -15.582 7.554 12.387 1.00 92.31 73 THR A CA 1
ATOM 588 C C . THR A 1 73 ? -15.458 7.821 13.880 1.00 92.31 73 THR A C 1
ATOM 590 O O . THR A 1 73 ? -16.473 7.852 14.568 1.00 92.31 73 THR A O 1
ATOM 593 N N . LEU A 1 74 ? -14.250 8.111 14.367 1.00 91.44 74 LEU A N 1
ATOM 594 C CA . LEU A 1 74 ? -14.010 8.445 15.769 1.00 91.44 74 LEU A CA 1
ATOM 595 C C . LEU A 1 74 ? -14.837 9.661 16.212 1.00 91.44 74 LEU A C 1
ATOM 597 O O . LEU A 1 74 ? -15.536 9.592 17.217 1.00 91.44 74 LEU A O 1
ATOM 601 N N . LYS A 1 75 ? -14.822 10.750 15.431 1.00 93.19 75 LYS A N 1
ATOM 602 C CA . LYS A 1 75 ? -15.635 11.947 15.709 1.00 93.19 75 LYS A CA 1
ATOM 603 C C . LYS A 1 75 ? -17.125 11.626 15.775 1.00 93.19 75 LYS A C 1
ATOM 605 O O . LYS A 1 75 ? -17.828 12.182 16.611 1.00 93.19 75 LYS A O 1
ATOM 610 N N . ARG A 1 76 ? -17.620 10.766 14.881 1.00 95.25 76 ARG A N 1
ATOM 611 C CA . ARG A 1 76 ? -19.028 10.362 14.864 1.00 95.25 76 ARG A CA 1
ATOM 612 C C . ARG A 1 76 ? -19.399 9.539 16.093 1.00 95.25 76 ARG A C 1
ATOM 614 O O . ARG A 1 76 ? -20.455 9.793 16.653 1.00 95.25 76 ARG A O 1
ATOM 621 N N . GLU A 1 77 ? -18.574 8.576 16.495 1.00 94.88 77 GLU A N 1
ATOM 622 C CA . GLU A 1 77 ? -18.866 7.756 17.677 1.00 94.88 77 GLU A CA 1
ATOM 623 C C . GLU A 1 77 ? -18.781 8.576 18.972 1.00 94.88 77 GLU A C 1
ATOM 625 O O . GLU A 1 77 ? -19.652 8.443 19.822 1.00 94.88 77 GLU A O 1
ATOM 630 N N . LEU A 1 78 ? -17.824 9.507 19.081 1.00 92.69 78 LEU A N 1
ATOM 631 C CA . LEU A 1 78 ? -17.741 10.427 20.224 1.00 92.69 78 LEU A CA 1
ATOM 632 C C . LEU A 1 78 ? -18.961 11.347 20.356 1.00 92.69 78 LEU A C 1
ATOM 634 O O . LEU A 1 78 ? -19.299 11.728 21.462 1.00 92.69 78 LEU A O 1
ATOM 638 N N . LYS A 1 79 ? -19.626 11.705 19.249 1.00 92.12 79 LYS A N 1
ATOM 639 C CA . LYS A 1 79 ? -20.858 12.517 19.270 1.00 92.12 79 LYS A CA 1
ATOM 640 C C . LYS A 1 79 ? -22.100 11.761 19.751 1.00 92.12 79 LYS A C 1
ATOM 642 O O . LYS A 1 79 ? -23.128 12.394 19.957 1.00 92.12 79 LYS A O 1
ATOM 647 N N . LYS A 1 80 ? -22.051 10.427 19.795 1.00 92.31 80 LYS A N 1
ATOM 648 C CA . LYS A 1 80 ? -23.169 9.589 20.260 1.00 92.31 80 LYS A CA 1
ATOM 649 C C . LYS A 1 80 ? -23.116 9.327 21.767 1.00 92.31 80 LYS A C 1
ATOM 651 O O . LYS A 1 80 ? -24.096 8.816 22.301 1.00 92.31 80 LYS A O 1
ATOM 656 N N . LEU A 1 81 ? -21.965 9.591 22.384 1.00 78.44 81 LEU A N 1
ATOM 657 C CA . LEU A 1 81 ? -21.767 9.601 23.831 1.00 78.44 81 LEU A CA 1
ATOM 658 C C . LEU A 1 81 ? -22.268 10.932 24.395 1.00 78.44 81 LEU A C 1
ATOM 660 O O . LEU A 1 81 ? -22.826 10.893 25.509 1.00 78.44 81 LEU A O 1
#

Mean predicted aligned error: 5.43 Å

Organism: Staphylococcus aureus (NCBI:txid1280)

Sequence (81 aa):
GALINEVSFSKPEWINGKRTITVHWRGSKDRYKIVHLIEYGHVQKGTGKFIKPKAMGGVNRAIRQGQNKYFETLKRELKKL